Protein AF-M0HUM7-F1 (afdb_monomer)

pLDDT: mean 93.5, std 5.83, range [65.69, 98.06]

Foldseek 3Di:
DPPVQLVVLVVLLVQLVCLLVCLPPDPQPADVVCCVPPVPVSVVCSNVVSNVSSVVSNVVSVVSVVVVVVD

Structure (mmCIF, N/CA/C/O backbone):
data_AF-M0HUM7-F1
#
_entry.id   AF-M0HUM7-F1
#
loop_
_atom_site.group_PDB
_atom_site.id
_atom_site.type_symbol
_atom_site.label_atom_id
_atom_site.label_alt_id
_atom_site.label_comp_id
_atom_site.label_asym_id
_atom_site.label_entity_id
_atom_site.label_seq_id
_atom_site.pdbx_PDB_ins_code
_atom_site.Cartn_x
_atom_site.Cartn_y
_atom_site.Cartn_z
_atom_site.occupancy
_atom_site.B_iso_or_equiv
_atom_site.auth_seq_id
_atom_site.auth_comp_id
_atom_site.auth_asym_id
_atom_site.auth_atom_id
_atom_site.pdbx_PDB_model_num
ATOM 1 N N . MET A 1 1 ? 18.456 -3.203 -21.700 1.00 65.69 1 MET A N 1
ATOM 2 C CA . MET A 1 1 ? 17.817 -3.677 -20.459 1.00 65.69 1 MET A CA 1
ATOM 3 C C . MET A 1 1 ? 16.828 -4.773 -20.811 1.00 65.69 1 MET A C 1
ATOM 5 O O . MET A 1 1 ? 16.082 -4.603 -21.769 1.00 65.69 1 MET A O 1
ATOM 9 N N . ASP A 1 2 ? 16.862 -5.895 -20.096 1.00 81.94 2 ASP A N 1
ATOM 10 C CA . ASP A 1 2 ? 15.865 -6.956 -20.253 1.00 81.94 2 ASP A CA 1
ATOM 11 C C . ASP A 1 2 ? 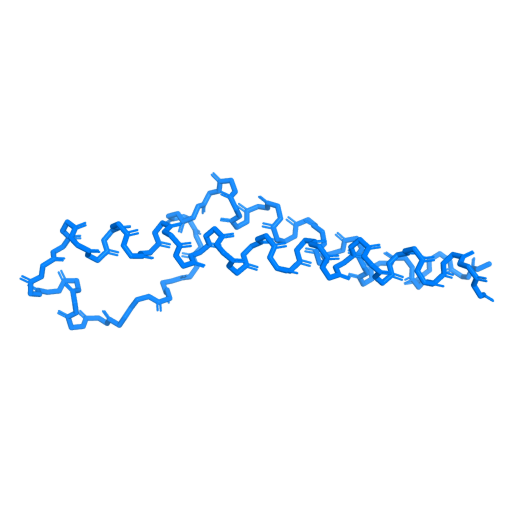14.489 -6.428 -19.808 1.00 81.94 2 ASP A C 1
ATOM 13 O O . ASP A 1 2 ? 14.351 -5.902 -18.703 1.00 81.94 2 ASP A O 1
ATOM 17 N N . LEU A 1 3 ? 13.477 -6.542 -20.675 1.00 79.44 3 LEU A N 1
ATOM 18 C CA . LEU A 1 3 ? 12.096 -6.129 -20.395 1.00 79.44 3 LEU A CA 1
ATOM 19 C C . LEU A 1 3 ? 11.540 -6.809 -19.136 1.00 79.44 3 LEU A C 1
ATOM 21 O O . LEU A 1 3 ? 10.714 -6.220 -18.439 1.00 79.44 3 LEU A O 1
ATOM 25 N N . ALA A 1 4 ? 12.021 -8.008 -18.800 1.00 84.94 4 ALA A N 1
ATOM 26 C CA . ALA A 1 4 ? 11.635 -8.701 -17.578 1.00 84.94 4 ALA A CA 1
ATOM 27 C C . ALA A 1 4 ? 12.018 -7.920 -16.305 1.00 84.94 4 ALA A C 1
ATOM 29 O O . ALA A 1 4 ? 11.299 -7.983 -15.307 1.00 84.94 4 ALA A O 1
ATOM 30 N N . LEU A 1 5 ? 13.091 -7.121 -16.341 1.00 85.94 5 LEU A N 1
ATOM 31 C CA . LEU A 1 5 ? 13.546 -6.310 -15.203 1.00 85.94 5 LEU A CA 1
ATOM 32 C C . LEU A 1 5 ? 12.651 -5.092 -14.938 1.00 85.94 5 LEU A C 1
ATOM 34 O O . LEU A 1 5 ? 12.700 -4.521 -13.851 1.00 85.94 5 LEU A O 1
ATOM 38 N N . LEU A 1 6 ? 11.799 -4.716 -15.896 1.00 89.44 6 LEU A N 1
ATOM 39 C CA . LEU A 1 6 ? 10.809 -3.652 -15.723 1.00 89.44 6 LEU A CA 1
ATOM 40 C C . LEU A 1 6 ? 9.558 -4.117 -14.980 1.00 89.44 6 LEU A C 1
ATOM 42 O O . LEU A 1 6 ? 8.815 -3.293 -14.447 1.00 89.44 6 LEU A O 1
ATOM 46 N N . VAL A 1 7 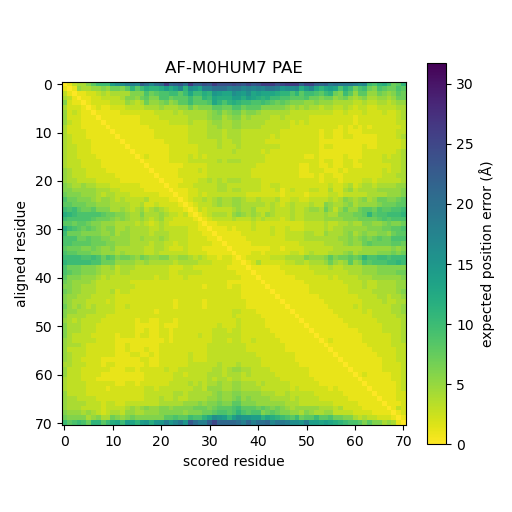? 9.311 -5.426 -14.924 1.00 93.31 7 VAL A N 1
ATOM 47 C CA . VAL A 1 7 ? 8.091 -5.969 -14.321 1.00 93.31 7 VAL A CA 1
ATOM 48 C C . VAL A 1 7 ? 8.012 -5.651 -12.821 1.00 93.31 7 VAL A C 1
ATOM 50 O O . VAL A 1 7 ? 6.989 -5.101 -12.406 1.00 93.31 7 VAL A O 1
ATOM 53 N N . PRO A 1 8 ? 9.050 -5.896 -11.992 1.00 94.44 8 PRO A N 1
ATOM 54 C CA . PRO A 1 8 ? 8.992 -5.569 -10.568 1.00 94.44 8 PRO A 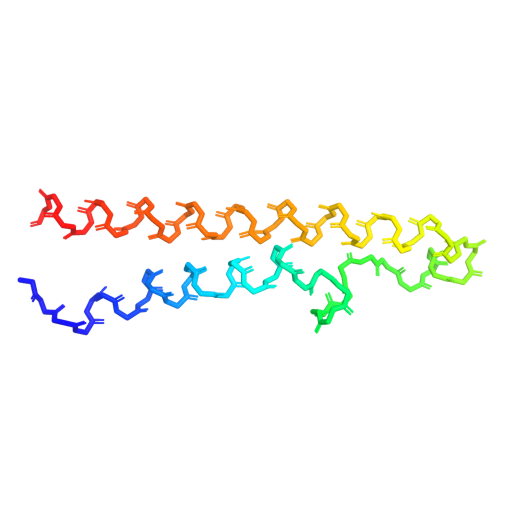CA 1
ATOM 55 C C . PRO A 1 8 ? 8.691 -4.089 -10.262 1.00 94.44 8 PRO A C 1
ATOM 57 O O . PRO A 1 8 ? 7.723 -3.841 -9.540 1.00 94.44 8 PRO A O 1
ATOM 60 N N . PRO A 1 9 ? 9.412 -3.085 -10.806 1.00 95.25 9 PRO A N 1
ATOM 61 C CA . PRO A 1 9 ? 9.120 -1.689 -10.486 1.00 95.25 9 PRO A CA 1
ATOM 62 C C . PRO A 1 9 ? 7.721 -1.263 -10.950 1.00 95.25 9 PRO A C 1
ATOM 64 O O . PRO A 1 9 ? 7.017 -0.580 -10.205 1.00 95.25 9 PRO A O 1
ATOM 67 N N . LEU A 1 10 ? 7.263 -1.717 -12.123 1.00 95.94 10 LEU A N 1
ATOM 68 C CA . LEU A 1 10 ? 5.909 -1.424 -12.607 1.00 95.94 10 LEU A CA 1
ATOM 69 C C . LEU A 1 10 ? 4.827 -2.016 -11.697 1.00 95.94 10 LEU A C 1
ATOM 71 O O . LEU A 1 10 ? 3.832 -1.347 -11.415 1.00 95.94 10 LEU A O 1
ATOM 75 N N . MET A 1 11 ? 5.034 -3.231 -11.185 1.00 96.94 11 MET A N 1
ATOM 76 C CA . MET A 1 11 ? 4.125 -3.851 -10.220 1.00 96.94 11 MET A CA 1
ATOM 77 C C . MET A 1 11 ? 4.045 -3.050 -8.916 1.00 96.94 11 MET A C 1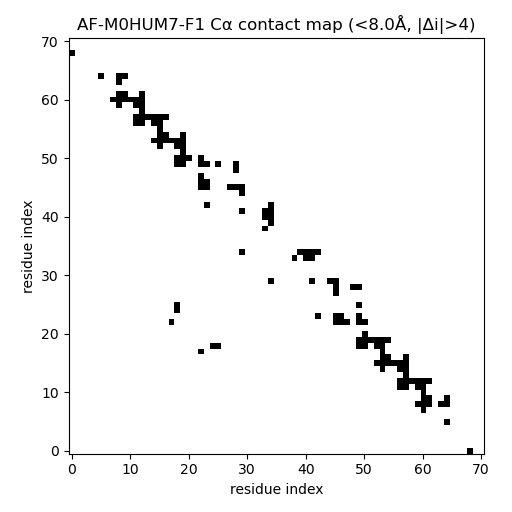
ATOM 79 O O . MET A 1 11 ? 2.951 -2.858 -8.387 1.00 96.94 11 MET A O 1
ATOM 83 N N . PHE A 1 12 ? 5.172 -2.533 -8.419 1.00 97.06 12 PHE A N 1
ATOM 84 C CA . PHE A 1 12 ? 5.204 -1.686 -7.221 1.00 97.06 12 PHE A CA 1
ATOM 85 C C . PHE A 1 12 ? 4.472 -0.358 -7.440 1.00 97.06 12 PHE A C 1
ATOM 87 O O . PHE A 1 12 ? 3.674 0.052 -6.594 1.00 97.06 12 PHE A O 1
ATOM 94 N N . ILE A 1 13 ? 4.678 0.280 -8.597 1.00 97.75 13 ILE 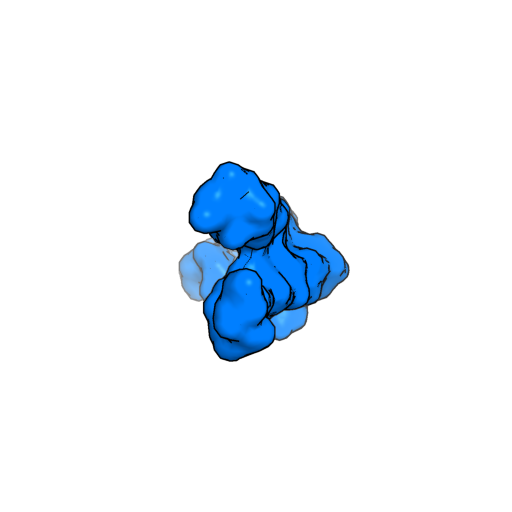A N 1
ATOM 95 C CA . ILE A 1 13 ? 3.970 1.507 -8.987 1.00 97.75 13 ILE A CA 1
ATOM 96 C C . ILE A 1 13 ? 2.461 1.254 -9.051 1.00 97.75 13 ILE A C 1
ATOM 98 O O . ILE A 1 13 ? 1.683 2.002 -8.456 1.00 97.75 13 ILE A O 1
ATOM 102 N N . ALA A 1 14 ? 2.041 0.185 -9.730 1.00 97.56 14 ALA A N 1
ATOM 103 C CA . ALA A 1 14 ? 0.633 -0.157 -9.895 1.00 97.56 14 ALA A CA 1
ATOM 104 C C . ALA A 1 14 ? -0.039 -0.502 -8.557 1.00 97.56 14 ALA A C 1
ATOM 106 O O . ALA A 1 14 ? -1.096 0.0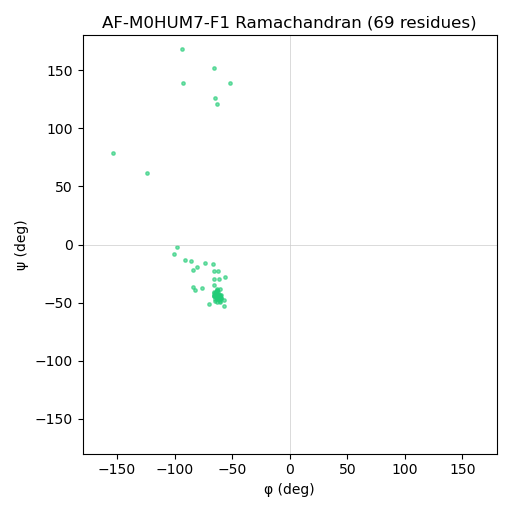46 -8.239 1.00 97.56 14 ALA A O 1
ATOM 107 N N . ALA A 1 15 ? 0.585 -1.360 -7.745 1.00 96.38 15 ALA A N 1
ATOM 108 C CA . ALA A 1 15 ? 0.063 -1.743 -6.436 1.00 96.38 15 ALA A CA 1
ATOM 109 C C . ALA A 1 15 ? -0.016 -0.542 -5.482 1.00 96.38 15 ALA A C 1
ATOM 111 O O . ALA A 1 15 ? -1.032 -0.345 -4.813 1.00 96.38 15 ALA A O 1
ATOM 112 N N . GLY A 1 16 ? 1.022 0.299 -5.460 1.00 96.75 16 GLY A N 1
ATOM 113 C CA . GLY A 1 16 ? 1.076 1.488 -4.616 1.00 96.75 16 GLY A CA 1
ATOM 114 C C . GLY A 1 16 ? 0.035 2.525 -5.025 1.00 96.75 16 GLY A C 1
ATOM 115 O O . GLY A 1 16 ? -0.704 3.039 -4.183 1.00 96.75 16 GLY A O 1
ATOM 116 N N . GLY A 1 17 ? -0.101 2.762 -6.332 1.00 97.31 17 GLY A N 1
ATOM 117 C CA . GLY A 1 17 ? -1.118 3.643 -6.899 1.00 97.31 17 GLY A CA 1
ATOM 118 C C . GLY A 1 17 ? -2.544 3.160 -6.624 1.00 97.31 17 GLY A C 1
ATOM 119 O O . GLY A 1 17 ? -3.394 3.959 -6.224 1.00 97.31 17 GLY A O 1
ATOM 120 N N . TYR A 1 18 ? -2.808 1.857 -6.770 1.00 96.88 18 TYR A N 1
ATOM 121 C CA . TYR A 1 18 ? -4.104 1.266 -6.429 1.00 96.88 18 TYR A CA 1
ATOM 122 C C . TYR A 1 18 ? -4.429 1.459 -4.945 1.00 96.88 18 TYR A C 1
ATOM 124 O O . TYR A 1 18 ? -5.504 1.954 -4.610 1.00 96.88 18 TYR A O 1
ATOM 132 N N . MET A 1 19 ? -3.478 1.151 -4.061 1.00 96.75 19 MET A N 1
ATOM 133 C CA . MET A 1 19 ? -3.636 1.300 -2.615 1.00 96.75 19 MET A CA 1
ATOM 134 C C . MET A 1 19 ? -3.851 2.758 -2.190 1.00 96.75 19 MET A C 1
ATOM 136 O O . MET A 1 19 ? -4.691 3.035 -1.334 1.00 96.75 19 MET A O 1
ATOM 140 N N . TYR A 1 20 ? -3.157 3.703 -2.827 1.00 95.12 20 TYR A N 1
ATOM 141 C CA . TYR A 1 20 ? -3.346 5.133 -2.591 1.00 95.12 20 TYR A CA 1
ATOM 142 C C . TYR A 1 20 ? -4.735 5.620 -3.028 1.00 95.12 20 TYR A C 1
ATOM 144 O O . TYR A 1 20 ? -5.376 6.415 -2.334 1.00 95.12 20 TYR A O 1
ATOM 152 N N . ARG A 1 21 ? -5.213 5.144 -4.184 1.00 96.31 21 ARG A N 1
ATOM 153 C CA . ARG A 1 21 ? -6.499 5.554 -4.762 1.00 96.31 21 ARG A CA 1
ATOM 154 C C . ARG A 1 21 ? -7.691 4.907 -4.056 1.00 96.31 21 ARG A C 1
ATOM 156 O O . ARG A 1 21 ? -8.712 5.566 -3.887 1.00 96.31 21 ARG A O 1
ATOM 163 N N . GLN A 1 22 ? -7.559 3.646 -3.649 1.00 95.50 22 GLN A N 1
ATOM 164 C CA . GLN A 1 22 ? -8.618 2.832 -3.044 1.00 95.50 22 GLN A CA 1
ATOM 165 C C . GLN A 1 22 ? -8.200 2.290 -1.662 1.00 95.50 22 GLN A C 1
ATOM 167 O O . GLN A 1 22 ? -8.151 1.076 -1.453 1.00 95.50 22 GLN A O 1
ATOM 172 N N . PRO A 1 23 ? -7.923 3.161 -0.673 1.00 91.94 23 PRO A N 1
ATOM 173 C CA . PRO A 1 23 ? -7.371 2.742 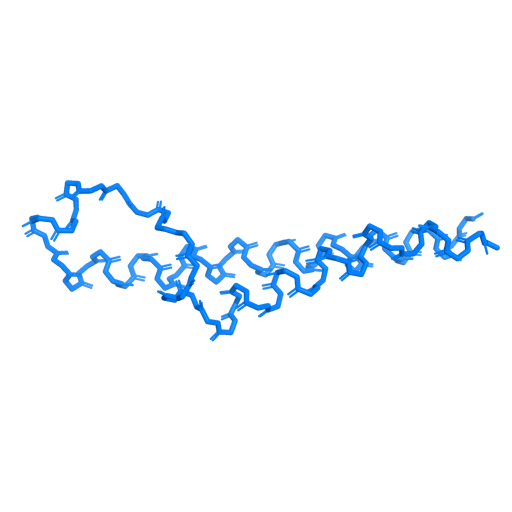0.620 1.00 91.94 23 PRO A CA 1
ATOM 174 C C . PRO A 1 23 ? -8.328 1.884 1.470 1.00 91.94 23 PRO A C 1
ATOM 176 O O . PRO A 1 23 ? -7.897 1.210 2.404 1.00 91.94 23 PRO A O 1
ATOM 179 N N . MET A 1 24 ? -9.624 1.894 1.145 1.00 94.88 24 MET A N 1
ATOM 180 C CA . MET A 1 24 ? -10.653 1.083 1.809 1.00 94.88 24 MET A CA 1
ATOM 181 C C . MET A 1 24 ? -10.867 -0.285 1.151 1.00 94.88 24 MET A C 1
ATOM 183 O O . MET A 1 24 ? -11.502 -1.150 1.742 1.00 94.88 24 MET A O 1
ATOM 187 N N . SER A 1 25 ? -10.346 -0.493 -0.061 1.00 93.44 25 SER A N 1
ATOM 188 C CA . SER A 1 25 ? -10.476 -1.755 -0.805 1.00 93.44 25 SER A CA 1
ATOM 189 C C . SER A 1 25 ? -9.251 -2.659 -0.661 1.00 93.44 25 SER A C 1
ATOM 191 O O . SER A 1 25 ? -9.222 -3.752 -1.222 1.00 93.44 25 SER A O 1
ATOM 193 N N . VAL A 1 26 ? -8.221 -2.204 0.054 1.00 91.81 26 VAL A N 1
ATOM 194 C CA . VAL A 1 26 ? -7.025 -2.994 0.358 1.00 91.81 26 VAL A CA 1
ATOM 195 C C . VAL A 1 26 ? -7.153 -3.700 1.702 1.00 91.81 26 VAL A C 1
ATOM 197 O O . VAL A 1 26 ? -8.042 -3.410 2.502 1.00 91.81 26 VAL A O 1
ATOM 200 N N . ARG A 1 27 ? -6.231 -4.634 1.964 1.00 90.38 27 ARG A N 1
ATOM 201 C CA . ARG A 1 27 ? -6.148 -5.326 3.251 1.00 90.38 27 ARG A CA 1
ATOM 202 C C . ARG A 1 27 ? -6.115 -4.313 4.398 1.00 90.38 27 ARG A C 1
ATOM 204 O O . ARG A 1 27 ? -5.443 -3.285 4.328 1.00 90.38 27 ARG A O 1
ATOM 211 N N . ASN A 1 28 ? -6.842 -4.641 5.458 1.00 89.12 28 ASN A N 1
ATOM 212 C CA . ASN A 1 28 ? -6.907 -3.819 6.653 1.00 89.12 28 ASN A CA 1
ATOM 213 C C . ASN A 1 28 ? -5.514 -3.735 7.297 1.00 89.12 28 ASN A C 1
ATOM 215 O O . ASN A 1 28 ? -4.914 -4.767 7.608 1.00 89.12 28 ASN A O 1
ATOM 219 N N . VAL A 1 29 ? -4.997 -2.516 7.435 1.00 89.88 29 VAL A N 1
ATOM 220 C CA . VAL A 1 29 ? -3.715 -2.212 8.088 1.00 89.88 29 VAL A CA 1
ATOM 221 C C . VAL A 1 29 ? -3.918 -1.695 9.514 1.00 89.88 29 VAL A C 1
ATOM 223 O O . VAL A 1 29 ? -2.952 -1.567 10.260 1.00 89.88 29 VAL A O 1
ATOM 226 N N . VAL A 1 30 ? -5.166 -1.425 9.906 1.00 93.06 30 VAL A N 1
ATOM 227 C CA . VAL A 1 30 ? -5.547 -1.041 11.268 1.00 93.06 30 VAL A CA 1
ATOM 228 C C . VAL A 1 30 ? -5.942 -2.289 12.066 1.00 93.06 30 VAL A C 1
ATOM 230 O O . VAL A 1 30 ? -6.633 -3.160 11.522 1.00 93.06 30 VAL A O 1
ATOM 233 N N . PRO A 1 31 ? -5.541 -2.417 13.347 1.00 93.31 31 PRO A N 1
ATOM 234 C CA . PRO A 1 31 ? -5.851 -3.610 14.117 1.00 93.31 31 PRO A CA 1
ATOM 235 C C . PRO A 1 31 ? -7.365 -3.762 14.371 1.00 93.31 31 PRO A C 1
ATOM 237 O O . PRO A 1 31 ? -8.097 -2.773 14.446 1.00 93.31 31 PRO A O 1
ATOM 240 N N . PRO A 1 32 ? -7.876 -4.999 14.534 1.00 93.69 32 PRO A N 1
ATOM 241 C CA . PRO A 1 32 ? -9.312 -5.241 14.705 1.00 93.69 32 PRO A CA 1
ATOM 242 C C . PRO A 1 32 ? -9.933 -4.603 15.954 1.00 93.69 32 PRO A C 1
ATOM 244 O O . PRO A 1 32 ? -11.148 -4.423 16.001 1.00 93.69 32 PRO A O 1
ATOM 247 N N . LYS A 1 33 ? -9.130 -4.307 16.983 1.00 95.12 33 LYS A N 1
ATOM 248 C CA . LYS A 1 33 ? -9.602 -3.712 18.240 1.00 95.12 33 LYS A CA 1
ATOM 249 C C . LYS A 1 33 ? -10.140 -2.298 18.002 1.00 95.12 33 LYS A C 1
ATOM 251 O O . LYS A 1 33 ? -11.231 -1.971 18.451 1.00 95.12 33 LYS A O 1
ATOM 256 N N . GLU A 1 34 ? -9.435 -1.512 17.206 1.00 94.06 34 GLU A N 1
ATOM 257 C CA . GLU A 1 34 ? -9.749 -0.125 16.881 1.00 94.06 34 GLU A CA 1
ATOM 258 C C . GLU A 1 34 ? -11.055 -0.032 16.087 1.00 94.06 34 GLU A C 1
ATOM 260 O O . GLU A 1 34 ? -11.850 0.871 16.324 1.00 94.06 34 GLU A O 1
ATOM 265 N N . TRP A 1 35 ? -11.334 -1.010 15.219 1.00 94.38 35 TRP A N 1
ATOM 266 C CA . TRP A 1 35 ? -12.615 -1.116 14.511 1.00 94.38 35 TRP A CA 1
ATOM 267 C C . TRP A 1 35 ? -13.802 -1.400 15.437 1.00 94.38 35 TRP A C 1
ATOM 269 O O . TRP A 1 35 ? -14.919 -0.996 15.126 1.00 94.38 35 TRP A O 1
ATOM 279 N N . LYS A 1 36 ? -13.573 -2.091 16.561 1.00 96.00 36 LYS A N 1
ATOM 280 C CA . LYS A 1 36 ? -14.613 -2.393 17.558 1.00 96.00 36 LYS A CA 1
ATOM 281 C C . LYS A 1 36 ? -14.854 -1.227 18.512 1.00 96.00 36 LYS A C 1
ATOM 283 O O . LYS A 1 36 ? -15.994 -0.983 18.885 1.00 96.00 36 LYS A O 1
ATOM 288 N N . GLU A 1 37 ? -13.793 -0.536 18.923 1.00 96.38 37 GLU A N 1
ATOM 289 C CA . GLU A 1 37 ? -13.872 0.555 19.901 1.00 96.38 37 GLU A CA 1
ATOM 290 C C . GLU A 1 37 ? -14.244 1.898 19.266 1.00 96.38 37 GLU A C 1
ATOM 292 O O . GLU A 1 37 ? -14.926 2.711 19.885 1.00 96.38 37 GLU A O 1
ATOM 297 N N . SER A 1 38 ? -13.761 2.181 18.055 1.00 96.06 38 SER A N 1
ATOM 298 C CA . SER A 1 38 ? -13.933 3.483 17.402 1.00 96.06 38 SER A CA 1
ATOM 299 C C . SER A 1 38 ? -13.881 3.343 15.874 1.00 96.06 38 SER A C 1
ATOM 301 O O . SER A 1 38 ? -12.853 3.654 15.262 1.00 96.06 38 SER A O 1
ATOM 303 N N . PRO A 1 39 ? -14.978 2.901 15.231 1.00 94.50 39 PRO A N 1
ATOM 304 C CA . PRO A 1 39 ? -15.004 2.599 13.798 1.00 94.50 39 PRO A CA 1
ATOM 305 C C . PRO A 1 39 ? -14.666 3.811 12.919 1.00 94.50 39 PRO A C 1
ATOM 307 O O . PRO A 1 39 ? -13.924 3.673 11.953 1.00 94.50 39 PRO A O 1
ATOM 310 N N . GLU A 1 40 ? -15.120 5.009 13.289 1.00 96.19 40 GLU A N 1
ATOM 311 C CA . GLU A 1 40 ? -14.826 6.254 12.561 1.00 96.19 40 GLU A CA 1
ATOM 312 C C . GLU A 1 40 ? -13.322 6.573 12.563 1.00 96.19 40 GLU A C 1
ATOM 314 O O . GLU A 1 40 ? -12.722 6.883 11.531 1.00 96.19 40 GLU A O 1
ATOM 319 N N . LYS A 1 41 ? -12.678 6.424 13.729 1.00 95.06 41 LYS A N 1
ATOM 320 C CA . LYS A 1 41 ? -1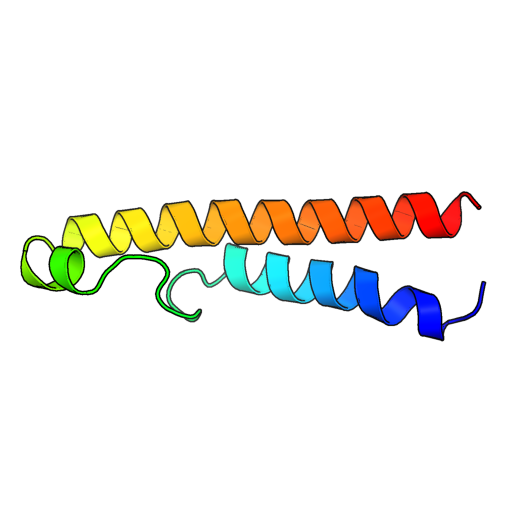1.229 6.601 13.876 1.00 95.06 41 LYS A CA 1
ATOM 321 C C . LYS A 1 41 ? -10.467 5.524 13.107 1.00 95.06 41 LYS A C 1
ATOM 323 O O . LYS A 1 41 ? -9.459 5.831 12.475 1.00 95.06 41 LYS A O 1
ATOM 328 N N . ALA A 1 42 ? -10.933 4.279 13.153 1.00 95.94 42 ALA A N 1
ATOM 329 C CA . ALA A 1 42 ? -10.317 3.170 12.436 1.00 95.94 42 ALA A CA 1
ATOM 330 C C . ALA A 1 42 ? -10.383 3.373 10.918 1.00 95.94 42 ALA A C 1
ATOM 332 O O . ALA A 1 42 ? -9.382 3.174 10.233 1.00 95.94 42 ALA A O 1
ATOM 333 N N . GLU A 1 43 ? -11.508 3.865 10.400 1.00 95.81 43 GLU A N 1
ATOM 334 C CA . GLU A 1 43 ? -11.646 4.229 8.994 1.00 95.81 43 GLU A CA 1
ATOM 335 C C . GLU A 1 43 ? -10.673 5.347 8.600 1.00 95.81 43 GLU A C 1
ATOM 337 O O . GLU A 1 43 ? -9.971 5.239 7.590 1.00 95.81 43 GLU A O 1
ATOM 342 N N . GLN A 1 44 ? -10.582 6.410 9.403 1.00 96.56 44 GLN A N 1
ATOM 343 C CA . GLN A 1 44 ? -9.651 7.502 9.130 1.00 96.56 44 GLN A CA 1
ATOM 344 C C . GLN A 1 44 ? -8.194 7.020 9.155 1.00 96.56 44 GLN A C 1
ATOM 346 O O . GLN A 1 44 ? -7.422 7.343 8.249 1.00 96.56 44 GLN A O 1
ATOM 351 N N . LEU A 1 45 ? -7.822 6.207 10.147 1.00 96.06 45 LEU A N 1
ATOM 352 C CA . LEU A 1 45 ? -6.488 5.614 10.247 1.00 96.06 45 LEU A CA 1
ATOM 353 C C . LEU A 1 45 ? -6.189 4.697 9.061 1.00 96.06 45 LEU A C 1
ATOM 355 O O . LEU A 1 45 ? -5.114 4.810 8.477 1.00 96.06 45 LEU A O 1
ATOM 359 N N . GLN A 1 46 ? -7.138 3.851 8.653 1.00 96.69 46 GLN A N 1
ATOM 360 C CA . GLN A 1 46 ? -6.996 2.973 7.494 1.00 96.69 46 GLN A CA 1
ATOM 361 C C . GLN A 1 46 ? -6.754 3.799 6.235 1.00 96.69 46 GLN A C 1
ATOM 363 O O . GLN A 1 46 ? -5.819 3.520 5.489 1.00 96.69 46 GLN A O 1
ATOM 368 N N . ARG A 1 47 ? -7.535 4.865 6.023 1.00 96.19 47 ARG A N 1
ATOM 369 C CA . ARG A 1 47 ? -7.368 5.773 4.881 1.00 96.19 47 ARG A CA 1
ATOM 370 C C . ARG A 1 47 ? -5.988 6.426 4.861 1.00 96.19 47 ARG A C 1
ATOM 372 O O . ARG A 1 47 ? -5.365 6.474 3.803 1.00 96.19 47 ARG A O 1
ATOM 379 N N . VAL A 1 48 ? -5.518 6.933 5.999 1.00 96.88 48 VAL A N 1
ATOM 380 C CA . VAL A 1 48 ? -4.226 7.629 6.099 1.00 96.88 48 VAL A CA 1
ATOM 381 C C . VAL A 1 48 ? -3.063 6.656 5.925 1.00 96.88 48 VAL A C 1
ATOM 383 O O . VAL A 1 48 ? -2.203 6.886 5.076 1.00 96.88 48 VAL A O 1
ATOM 386 N N . LEU A 1 49 ? -3.051 5.556 6.678 1.00 95.88 49 LEU A N 1
ATOM 387 C CA . LEU A 1 49 ? -1.977 4.566 6.631 1.00 95.88 49 LEU A CA 1
ATOM 388 C C . LEU A 1 49 ? -1.913 3.883 5.270 1.00 95.88 49 LEU A C 1
ATOM 390 O O . LEU A 1 49 ? -0.830 3.768 4.701 1.00 95.88 49 LEU A O 1
ATOM 394 N N . ALA A 1 50 ? -3.059 3.492 4.704 1.00 96.44 50 ALA A N 1
ATOM 395 C CA . ALA A 1 50 ? -3.067 2.859 3.397 1.00 96.44 50 ALA A CA 1
ATOM 396 C C . ALA A 1 50 ? -2.561 3.811 2.305 1.00 96.44 50 ALA A C 1
ATOM 398 O O . ALA A 1 50 ? -1.754 3.409 1.472 1.00 96.44 50 ALA A O 1
ATOM 399 N N . LYS A 1 51 ? -2.942 5.096 2.347 1.00 96.88 51 LYS A N 1
ATOM 400 C CA . LYS A 1 51 ? -2.383 6.106 1.437 1.00 96.88 51 LYS A CA 1
ATOM 401 C C . LYS A 1 51 ? -0.883 6.293 1.630 1.00 96.88 51 LYS A C 1
ATOM 403 O O . LYS A 1 51 ? -0.159 6.323 0.643 1.00 96.88 51 LYS A O 1
ATOM 408 N N . ALA A 1 52 ? -0.405 6.400 2.866 1.00 97.25 52 ALA A N 1
ATOM 409 C CA . ALA A 1 52 ? 1.018 6.582 3.142 1.00 97.25 52 ALA A CA 1
ATOM 410 C C . ALA A 1 52 ? 1.850 5.401 2.615 1.00 97.25 52 ALA A C 1
ATOM 412 O O . ALA A 1 52 ? 2.836 5.603 1.909 1.00 97.25 52 ALA A O 1
ATOM 413 N N . VAL A 1 53 ? 1.406 4.171 2.883 1.00 96.25 53 VAL A N 1
ATOM 414 C CA . VAL A 1 53 ? 2.060 2.951 2.391 1.00 96.25 53 VAL A CA 1
ATOM 415 C C . VAL A 1 53 ? 1.969 2.854 0.868 1.00 96.25 53 VAL A C 1
ATOM 417 O O . VAL A 1 53 ? 2.973 2.575 0.219 1.00 96.25 53 VAL A O 1
ATOM 420 N N . GLY A 1 54 ? 0.803 3.136 0.282 1.00 96.75 54 GLY A N 1
ATOM 421 C CA . GLY A 1 54 ? 0.619 3.142 -1.168 1.00 96.75 54 GLY A CA 1
ATOM 422 C C . GLY A 1 54 ? 1.535 4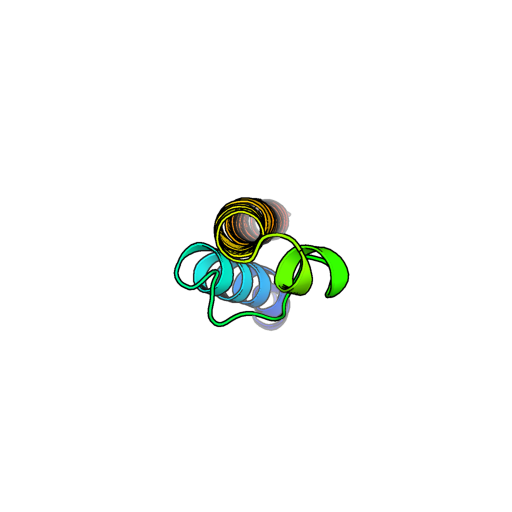.148 -1.870 1.00 96.75 54 GLY A C 1
ATOM 423 O O . GLY A 1 54 ? 2.186 3.809 -2.856 1.00 96.75 54 GLY A O 1
ATOM 424 N N . ALA A 1 55 ? 1.661 5.359 -1.321 1.00 97.56 55 ALA A N 1
ATOM 425 C CA . ALA A 1 55 ? 2.581 6.376 -1.823 1.00 97.56 55 ALA A CA 1
ATOM 426 C C . ALA A 1 55 ? 4.045 5.929 -1.707 1.00 97.56 55 ALA A C 1
ATOM 428 O O . ALA A 1 55 ? 4.788 6.041 -2.678 1.00 97.56 55 ALA A O 1
ATOM 429 N N . ALA A 1 56 ? 4.451 5.381 -0.558 1.00 97.56 56 ALA A N 1
ATOM 430 C CA . ALA A 1 56 ? 5.809 4.877 -0.359 1.00 97.56 56 ALA A CA 1
ATOM 431 C C . ALA A 1 56 ? 6.154 3.753 -1.350 1.00 97.56 56 ALA A C 1
ATOM 433 O O . ALA A 1 56 ? 7.228 3.769 -1.947 1.00 97.56 56 ALA A O 1
ATOM 434 N N . LEU A 1 57 ? 5.227 2.816 -1.579 1.00 97.19 57 LEU A N 1
ATOM 435 C CA . LEU A 1 57 ? 5.411 1.723 -2.533 1.00 97.19 57 LEU A CA 1
ATOM 436 C C . LEU A 1 57 ? 5.523 2.244 -3.972 1.00 97.19 57 LEU A C 1
ATOM 438 O O . LEU A 1 57 ? 6.408 1.819 -4.713 1.00 97.19 57 LEU A O 1
ATOM 442 N N . ALA A 1 58 ? 4.663 3.195 -4.351 1.00 97.56 58 ALA A N 1
ATOM 443 C CA . ALA A 1 58 ? 4.685 3.780 -5.685 1.00 97.56 58 ALA A CA 1
ATOM 444 C C . ALA A 1 58 ? 5.984 4.554 -5.938 1.00 97.56 58 ALA A C 1
ATOM 446 O O . ALA A 1 58 ? 6.632 4.345 -6.961 1.00 97.56 58 ALA A O 1
ATOM 447 N N . LEU A 1 59 ? 6.403 5.393 -4.987 1.00 98.06 59 LEU A N 1
ATOM 448 C CA . LEU A 1 59 ? 7.662 6.136 -5.064 1.00 98.06 59 LEU A CA 1
ATOM 449 C C . LEU A 1 59 ? 8.874 5.200 -5.091 1.00 98.06 59 LEU A C 1
ATOM 451 O O . LEU A 1 59 ? 9.795 5.432 -5.867 1.00 98.06 59 LEU A O 1
ATOM 455 N N . GLY A 1 60 ? 8.855 4.122 -4.304 1.00 97.31 60 GLY A N 1
ATOM 456 C CA . GLY A 1 60 ? 9.889 3.089 -4.338 1.00 97.31 60 GLY A CA 1
ATOM 457 C C . GLY A 1 60 ? 9.984 2.404 -5.703 1.00 97.31 60 GLY A C 1
ATOM 458 O O . GLY A 1 60 ? 11.081 2.244 -6.232 1.00 97.31 60 GLY A O 1
ATOM 459 N N . GLY A 1 61 ? 8.844 2.070 -6.316 1.00 97.00 61 GLY A N 1
ATOM 460 C CA . GLY A 1 61 ? 8.800 1.517 -7.670 1.00 97.00 61 GLY A CA 1
ATOM 461 C C . GLY A 1 61 ? 9.312 2.494 -8.734 1.00 97.00 61 GLY A C 1
ATOM 462 O O . GLY A 1 61 ? 10.078 2.091 -9.605 1.00 97.00 61 GLY A O 1
ATOM 463 N N . VAL A 1 62 ? 8.966 3.785 -8.636 1.00 97.06 62 VAL A N 1
ATOM 464 C CA . VAL A 1 62 ? 9.507 4.833 -9.523 1.00 97.06 62 VAL A CA 1
ATOM 465 C C . VAL A 1 62 ? 11.017 4.972 -9.347 1.00 97.06 62 VAL A C 1
ATOM 467 O O . VAL A 1 62 ? 11.741 5.007 -10.337 1.00 97.06 62 VAL A O 1
ATOM 470 N N . LEU A 1 63 ? 11.508 5.020 -8.108 1.00 96.81 63 LEU A N 1
ATOM 471 C CA . LEU A 1 63 ? 12.938 5.132 -7.831 1.00 96.81 63 LEU A CA 1
ATOM 472 C C . LEU A 1 63 ? 13.701 3.931 -8.394 1.00 96.81 63 LEU A C 1
ATOM 474 O O . LEU A 1 63 ? 14.720 4.112 -9.055 1.00 96.81 63 LEU A O 1
ATOM 478 N N . TRP A 1 64 ? 13.188 2.718 -8.184 1.00 95.62 64 TRP A N 1
ATOM 479 C CA . TRP A 1 64 ? 13.774 1.506 -8.747 1.00 95.62 64 TRP A CA 1
ATOM 480 C C . TRP A 1 64 ? 13.787 1.564 -10.278 1.00 95.62 64 TRP A C 1
ATOM 482 O O . TRP A 1 64 ? 14.820 1.293 -10.883 1.00 95.62 64 TRP A O 1
ATOM 492 N N . LEU A 1 65 ? 12.696 2.000 -10.913 1.00 93.44 65 LEU A N 1
ATOM 493 C CA . LEU A 1 65 ? 12.645 2.181 -12.363 1.00 93.44 65 LEU A CA 1
ATOM 494 C C . LEU A 1 65 ? 13.731 3.149 -12.859 1.00 93.44 65 LEU A C 1
ATOM 496 O O . LEU A 1 65 ? 14.443 2.836 -13.807 1.00 93.44 65 LEU A O 1
ATOM 500 N N . VAL A 1 66 ? 13.874 4.307 -12.207 1.00 93.38 66 VAL A N 1
ATOM 501 C CA . VAL A 1 66 ? 14.868 5.329 -12.569 1.00 93.38 66 VAL A CA 1
ATOM 502 C C . VAL A 1 66 ? 16.287 4.794 -12.410 1.00 93.38 66 VAL A C 1
ATOM 504 O O . VAL A 1 66 ? 17.100 4.958 -13.313 1.00 93.38 66 VAL A O 1
ATOM 507 N N . VAL A 1 67 ? 16.580 4.122 -11.294 1.00 91.19 67 VAL A N 1
ATOM 508 C CA . VAL A 1 67 ? 17.896 3.516 -11.053 1.00 91.19 67 VAL A CA 1
ATOM 509 C C . VAL A 1 67 ? 18.179 2.425 -12.085 1.00 91.19 67 VAL A C 1
ATOM 511 O O . VAL A 1 67 ? 19.240 2.436 -12.691 1.00 91.19 67 VAL A O 1
ATOM 514 N N . GLY A 1 68 ? 17.228 1.527 -12.346 1.00 87.31 68 GLY A N 1
ATOM 515 C CA . GLY A 1 68 ? 17.394 0.450 -13.326 1.00 87.31 68 GLY A CA 1
ATOM 516 C C . GLY A 1 68 ? 17.531 0.933 -14.772 1.00 87.31 68 GLY A C 1
ATOM 517 O O . GLY A 1 68 ? 18.087 0.216 -15.588 1.00 87.31 68 GLY A O 1
ATOM 518 N N . LEU A 1 69 ? 17.041 2.134 -15.096 1.00 86.62 69 LEU A N 1
ATOM 519 C CA . LEU A 1 69 ? 17.250 2.773 -16.400 1.00 86.62 69 LEU A CA 1
ATOM 520 C C . LEU A 1 69 ? 18.582 3.531 -16.496 1.00 86.62 69 LEU A C 1
ATOM 522 O O . LEU A 1 69 ? 19.044 3.797 -17.605 1.00 86.62 69 LEU A O 1
ATOM 526 N N . ALA A 1 70 ? 19.163 3.926 -15.362 1.00 84.31 70 ALA A N 1
ATOM 527 C CA . ALA A 1 70 ? 20.407 4.690 -15.301 1.00 84.31 70 ALA A CA 1
ATOM 528 C C . ALA A 1 70 ? 21.674 3.812 -15.334 1.00 84.31 70 ALA A C 1
ATOM 530 O O . ALA A 1 70 ? 22.760 4.347 -15.560 1.00 84.31 70 ALA A O 1
ATOM 531 N N . PHE A 1 71 ? 21.538 2.500 -15.117 1.00 70.88 71 PHE A N 1
ATOM 532 C CA . PHE A 1 71 ? 22.614 1.501 -15.114 1.00 70.88 71 PHE A CA 1
ATOM 533 C C . PHE A 1 71 ? 22.301 0.356 -16.086 1.00 70.88 71 PHE A C 1
ATOM 535 O O . PHE A 1 71 ? 23.267 -0.258 -16.590 1.00 70.88 71 PHE A O 1
#

Organism: NCBI:txid1230453

Secondary structure (DSSP, 8-state):
--GGGGHHHHHHHHHHHHHHH-TTSSPP-S-HHHHHH-HHHHHHHHHHHHHHHHHHHHHHHHHHHHHHHH-

Solvent-accessible surface area (backbone atoms only — not comparable to full-atom values): 3765 Å² total; per-residue (Å²): 131,65,73,74,72,50,50,63,26,51,50,31,29,51,53,9,49,47,26,42,74,38,28,83,81,46,82,81,82,53,64,74,64,45,50,74,77,38,48,71,60,32,51,52,48,24,43,51,52,32,27,53,52,9,48,52,37,20,52,50,12,50,50,47,45,53,53,64,71,74,107

Sequence (71 aa):
MDLALLVPPLMFIAAGGYMYRQPMSVRNVVPPKEWKESPEKAEQLQRVLAKAVGAALALGGVLWLVVGLAF

Radius of gyration: 15.36 Å; Cα contacts (8 Å, |Δi|>4): 75; chains: 1; bounding box: 38×16×40 Å

Mean predicted aligned error: 3.64 Å